Protein AF-A0A453L8B7-F1 (afdb_monomer)

Structure (mmCIF, N/CA/C/O backbone):
data_AF-A0A453L8B7-F1
#
_entry.id   AF-A0A453L8B7-F1
#
loop_
_atom_site.group_PDB
_atom_site.id
_atom_site.type_symbol
_atom_site.label_atom_id
_atom_site.label_alt_id
_atom_site.label_comp_id
_atom_site.label_asym_id
_atom_site.label_entity_id
_atom_site.label_seq_id
_atom_site.pdbx_PDB_ins_code
_atom_site.Cartn_x
_atom_site.Cartn_y
_atom_site.Cartn_z
_atom_site.occupancy
_atom_site.B_iso_or_equiv
_atom_site.auth_seq_id
_atom_site.auth_comp_id
_atom_site.auth_asym_id
_atom_site.auth_atom_id
_atom_site.pdbx_PDB_model_num
ATOM 1 N N . MET A 1 1 ? 1.807 -28.951 17.140 1.00 33.09 1 MET A N 1
ATOM 2 C CA . MET A 1 1 ? 2.883 -28.170 16.491 1.00 33.09 1 MET A CA 1
ATOM 3 C C . MET A 1 1 ? 2.284 -27.376 15.339 1.00 33.09 1 MET A C 1
ATOM 5 O O . MET A 1 1 ? 1.780 -28.003 14.419 1.00 33.09 1 MET A O 1
ATOM 9 N N . ARG A 1 2 ? 2.277 -26.036 15.388 1.00 37.75 2 ARG A N 1
ATOM 10 C CA . ARG A 1 2 ? 2.007 -25.225 14.184 1.00 37.75 2 ARG A CA 1
ATOM 11 C C . ARG A 1 2 ? 3.304 -25.131 13.362 1.00 37.75 2 ARG A C 1
ATOM 13 O O . ARG A 1 2 ? 4.357 -24.988 13.990 1.00 37.75 2 ARG A O 1
ATOM 20 N N . PRO A 1 3 ? 3.262 -25.235 12.023 1.00 33.88 3 PRO A N 1
ATOM 21 C CA . PRO A 1 3 ? 4.446 -25.053 11.185 1.00 33.88 3 PRO A CA 1
ATOM 22 C C . PRO A 1 3 ? 5.041 -23.661 11.423 1.00 33.88 3 PRO A C 1
ATOM 24 O O . PRO A 1 3 ? 4.298 -22.686 11.520 1.00 33.88 3 PRO A O 1
ATOM 27 N N . GLN A 1 4 ? 6.362 -23.571 11.573 1.00 38.44 4 GLN A N 1
ATOM 28 C CA . GLN A 1 4 ? 7.045 -22.280 11.637 1.00 38.44 4 GLN A CA 1
ATOM 29 C C . GLN A 1 4 ? 7.238 -21.768 10.212 1.00 38.44 4 GLN A C 1
ATOM 31 O O . GLN A 1 4 ? 7.896 -22.428 9.412 1.00 38.44 4 GLN A O 1
ATOM 36 N N . ASP A 1 5 ? 6.651 -20.612 9.919 1.00 45.06 5 ASP A N 1
ATOM 37 C CA . ASP A 1 5 ? 6.825 -19.909 8.653 1.00 45.06 5 ASP A CA 1
ATOM 38 C C . ASP A 1 5 ? 8.241 -19.294 8.593 1.00 45.06 5 ASP A C 1
ATOM 40 O O . ASP A 1 5 ? 8.606 -18.520 9.490 1.00 45.06 5 ASP A O 1
ATOM 44 N N . PRO A 1 6 ? 9.072 -19.646 7.593 1.00 44.19 6 PRO A N 1
ATOM 45 C CA . PRO A 1 6 ? 10.431 -19.126 7.458 1.00 44.19 6 PRO A CA 1
ATOM 46 C C . PRO A 1 6 ? 10.489 -17.602 7.258 1.00 44.19 6 PRO A C 1
ATOM 48 O O . PRO A 1 6 ? 11.506 -16.998 7.612 1.00 44.19 6 PRO A O 1
ATOM 51 N N . HIS A 1 7 ? 9.415 -16.960 6.784 1.00 46.66 7 HIS A N 1
ATOM 52 C CA . HIS A 1 7 ? 9.374 -15.510 6.551 1.00 46.66 7 HIS A CA 1
ATOM 53 C C . HIS A 1 7 ? 9.230 -14.698 7.844 1.00 46.66 7 HIS A C 1
ATOM 55 O O . HIS A 1 7 ? 9.708 -13.565 7.930 1.00 46.66 7 HIS A O 1
ATOM 61 N N . ARG A 1 8 ? 8.733 -15.318 8.922 1.00 49.78 8 ARG A N 1
ATOM 62 C CA . ARG A 1 8 ? 8.625 -14.690 10.251 1.00 49.78 8 ARG A CA 1
ATOM 63 C C . ARG A 1 8 ? 9.984 -14.416 10.918 1.00 49.78 8 ARG A C 1
ATOM 65 O O . ARG A 1 8 ? 10.058 -13.746 11.944 1.00 49.78 8 ARG A O 1
ATOM 72 N N . ARG A 1 9 ? 11.086 -14.947 10.365 1.00 49.31 9 ARG A N 1
ATOM 73 C CA . ARG A 1 9 ? 12.459 -14.694 10.850 1.00 49.31 9 ARG A CA 1
ATOM 74 C C . ARG A 1 9 ? 13.127 -13.471 10.222 1.00 49.31 9 ARG A C 1
ATOM 76 O O . ARG A 1 9 ? 14.164 -13.056 10.735 1.00 49.31 9 ARG A O 1
ATOM 83 N N . LEU A 1 10 ? 12.577 -12.926 9.137 1.00 52.56 10 LEU A N 1
ATOM 84 C CA . LEU A 1 10 ? 13.186 -11.815 8.394 1.00 52.56 10 LEU A CA 1
ATOM 85 C C . LEU A 1 10 ? 12.732 -10.440 8.897 1.00 52.56 10 LEU A C 1
ATOM 87 O O . LEU A 1 10 ? 13.427 -9.448 8.692 1.00 52.56 10 LEU A O 1
ATOM 91 N N . LEU A 1 11 ? 11.604 -10.378 9.603 1.00 52.50 11 LEU A N 1
ATOM 92 C CA . LEU A 1 11 ? 11.106 -9.140 10.186 1.00 52.50 11 LEU A CA 1
ATOM 93 C C . LEU A 1 11 ? 11.884 -8.812 11.471 1.00 52.50 11 LEU A C 1
ATOM 95 O O . LEU A 1 11 ? 12.062 -9.689 12.328 1.00 52.50 11 LEU A O 1
ATOM 99 N N . PRO A 1 12 ? 12.357 -7.562 11.654 1.00 52.47 12 PRO A N 1
ATOM 100 C CA . PRO A 1 12 ? 13.029 -7.169 12.882 1.00 52.47 12 PRO A CA 1
ATOM 101 C C . PRO A 1 12 ? 12.119 -7.468 14.070 1.00 52.47 12 PRO A C 1
ATOM 103 O O . PRO A 1 12 ? 10.948 -7.091 14.062 1.00 52.47 12 PRO A O 1
ATOM 106 N N . ARG A 1 13 ? 12.660 -8.081 15.132 1.00 47.47 13 ARG A N 1
ATOM 107 C CA . ARG A 1 13 ? 11.887 -8.421 16.342 1.00 47.47 13 ARG A CA 1
ATOM 108 C C . ARG A 1 13 ? 11.040 -7.259 16.866 1.00 47.47 13 ARG A C 1
ATOM 110 O O . ARG A 1 13 ? 9.965 -7.514 17.378 1.00 47.47 13 ARG A O 1
ATOM 117 N N . ARG A 1 14 ? 11.490 -6.009 16.696 1.00 45.19 14 ARG A N 1
ATOM 118 C CA . ARG A 1 14 ? 10.747 -4.794 17.077 1.00 45.19 14 ARG A CA 1
ATOM 119 C C . ARG A 1 14 ? 9.441 -4.593 16.306 1.00 45.19 14 ARG A C 1
ATOM 121 O O . ARG A 1 14 ? 8.485 -4.112 16.896 1.00 45.19 14 ARG A O 1
ATOM 128 N N . VAL A 1 15 ? 9.404 -4.950 15.025 1.00 50.84 15 VAL A N 1
ATOM 129 C CA . VAL A 1 15 ? 8.210 -4.824 14.180 1.00 50.84 15 VAL A CA 1
ATOM 130 C C . VAL A 1 15 ? 7.182 -5.877 14.589 1.00 50.84 15 VAL A C 1
ATOM 132 O O . VAL A 1 15 ? 6.039 -5.532 14.863 1.00 50.84 15 VAL A O 1
ATOM 135 N N . GLN A 1 16 ? 7.626 -7.123 14.787 1.00 49.44 16 GLN A N 1
ATOM 136 C CA . GLN A 1 16 ? 6.777 -8.187 15.331 1.00 49.44 16 GLN A CA 1
ATOM 137 C C . GLN A 1 16 ? 6.257 -7.847 16.744 1.00 49.44 16 GLN A C 1
ATOM 139 O O . GLN A 1 16 ? 5.117 -8.135 17.079 1.00 49.44 16 GLN A O 1
ATOM 144 N N . GLN A 1 17 ? 7.069 -7.194 17.583 1.00 47.84 17 GLN A N 1
ATOM 145 C CA . GLN A 1 17 ? 6.661 -6.775 18.930 1.00 47.84 17 GLN A CA 1
ATOM 146 C C . GLN A 1 17 ? 5.633 -5.635 18.930 1.00 47.84 17 GLN A C 1
ATOM 148 O O . GLN A 1 17 ? 4.861 -5.535 19.877 1.00 47.84 17 GLN A O 1
ATOM 153 N N . ALA A 1 18 ? 5.625 -4.779 17.902 1.00 49.16 18 ALA A N 1
ATOM 154 C CA . ALA A 1 18 ? 4.632 -3.716 17.751 1.00 49.16 18 ALA A CA 1
ATOM 155 C C . ALA A 1 18 ? 3.261 -4.272 17.335 1.00 49.16 18 ALA A C 1
ATOM 157 O O . ALA A 1 18 ? 2.246 -3.784 17.824 1.00 49.16 18 ALA A O 1
ATOM 158 N N . SER A 1 19 ? 3.237 -5.313 16.496 1.00 47.03 19 SER A N 1
ATOM 159 C CA . SER A 1 19 ? 2.019 -6.052 16.135 1.00 47.03 19 SER A CA 1
ATOM 160 C C . SER A 1 19 ? 1.532 -7.004 17.239 1.00 47.03 19 SER A C 1
ATOM 162 O O . SER A 1 19 ? 0.339 -7.265 17.329 1.00 47.03 19 SER A O 1
ATOM 164 N N . ASP A 1 20 ? 2.435 -7.506 18.092 1.00 42.59 20 ASP A N 1
ATOM 165 C CA . ASP A 1 20 ? 2.118 -8.477 19.155 1.00 42.59 20 ASP A CA 1
ATOM 166 C C . ASP A 1 20 ? 1.890 -7.822 20.538 1.00 42.59 20 ASP A C 1
ATOM 168 O O . ASP A 1 20 ? 1.583 -8.515 21.514 1.00 42.59 20 ASP A O 1
ATOM 172 N N . ALA A 1 21 ? 2.069 -6.501 20.673 1.00 45.16 21 ALA A N 1
ATOM 173 C CA . ALA A 1 21 ? 1.765 -5.799 21.916 1.00 45.16 21 ALA A CA 1
ATOM 174 C C . ALA A 1 21 ? 0.257 -5.918 22.200 1.00 45.16 21 ALA A C 1
ATOM 176 O O . ALA A 1 21 ? -0.537 -5.598 21.315 1.00 45.16 21 ALA A O 1
ATOM 177 N N . PRO A 1 22 ? -0.168 -6.351 23.406 1.00 44.84 22 PRO A N 1
ATOM 178 C CA . PRO A 1 22 ? -1.582 -6.413 23.740 1.00 44.84 22 PRO A CA 1
ATOM 179 C C . PRO A 1 22 ? -2.168 -5.009 23.597 1.00 44.84 22 PRO A C 1
ATOM 181 O O . PRO A 1 22 ? -1.876 -4.112 24.391 1.00 44.84 22 PRO A O 1
ATOM 184 N N . GLN A 1 23 ? -2.960 -4.815 22.543 1.00 51.75 23 GLN A N 1
ATOM 185 C CA . GLN A 1 23 ? -3.722 -3.598 22.340 1.00 51.75 23 GLN A CA 1
ATOM 186 C C . GLN A 1 23 ? -4.578 -3.394 23.585 1.00 51.75 23 GLN A C 1
ATOM 188 O O . GLN A 1 23 ? -5.305 -4.297 24.008 1.00 51.75 23 GLN A O 1
ATOM 193 N N . LEU A 1 24 ? -4.506 -2.201 24.180 1.00 43.81 24 LEU A N 1
ATOM 194 C CA . LEU A 1 24 ? -5.597 -1.743 25.023 1.00 43.81 24 LEU A CA 1
ATOM 195 C C . LEU A 1 24 ? -6.834 -1.718 24.125 1.00 43.81 24 LEU A C 1
ATOM 197 O O . LEU A 1 24 ? -7.083 -0.747 23.413 1.00 43.81 24 LEU A O 1
ATOM 201 N N . ALA A 1 25 ? -7.603 -2.802 24.141 1.00 42.22 25 ALA A N 1
ATOM 202 C CA . ALA A 1 25 ? -8.985 -2.752 23.743 1.00 42.22 25 ALA A CA 1
ATOM 203 C C . ALA A 1 25 ? -9.629 -1.723 24.671 1.00 42.22 25 ALA A C 1
ATOM 205 O O . ALA A 1 25 ? -9.874 -1.997 25.845 1.00 42.22 25 ALA A O 1
ATOM 206 N N . ALA A 1 26 ? -9.899 -0.527 24.158 1.00 45.12 26 ALA A N 1
ATOM 207 C CA . ALA A 1 26 ? -10.829 0.398 24.784 1.00 45.12 26 ALA A CA 1
ATOM 208 C C . ALA A 1 26 ? -12.263 -0.137 24.599 1.00 45.12 26 ALA A C 1
ATOM 210 O O . ALA A 1 26 ? -13.144 0.554 24.109 1.00 45.12 26 ALA A O 1
ATOM 211 N N . ALA A 1 27 ? -12.500 -1.397 24.971 1.00 42.84 27 ALA A N 1
ATOM 212 C CA . ALA A 1 27 ? -13.832 -1.915 25.218 1.00 42.84 27 ALA A CA 1
ATOM 213 C C . ALA A 1 27 ? -14.183 -1.515 26.653 1.00 42.84 27 ALA A C 1
ATOM 215 O O . ALA A 1 27 ? -14.024 -2.284 27.601 1.00 42.84 27 ALA A O 1
ATOM 216 N N . GLY A 1 28 ? -14.565 -0.251 26.824 1.00 36.97 28 GLY A N 1
ATOM 217 C CA . GLY A 1 28 ? -15.085 0.232 28.091 1.00 36.97 28 GLY A CA 1
ATOM 218 C C . GLY A 1 28 ? -16.458 -0.380 28.345 1.00 36.97 28 GLY A C 1
ATOM 219 O O . GLY A 1 28 ? -17.443 0.054 27.757 1.00 36.97 28 GLY A O 1
ATOM 220 N N . GLY A 1 29 ? -16.532 -1.342 29.268 1.00 38.69 29 GLY A N 1
ATOM 221 C CA . GLY A 1 29 ? -17.688 -1.423 30.164 1.00 38.69 29 GLY A CA 1
ATOM 222 C C . GLY A 1 29 ? -17.804 -0.130 30.995 1.00 38.69 29 GLY A C 1
ATOM 223 O O . GLY A 1 29 ? -16.939 0.741 30.883 1.00 38.69 29 GLY A O 1
ATOM 224 N N . PRO A 1 30 ? -18.845 0.036 31.830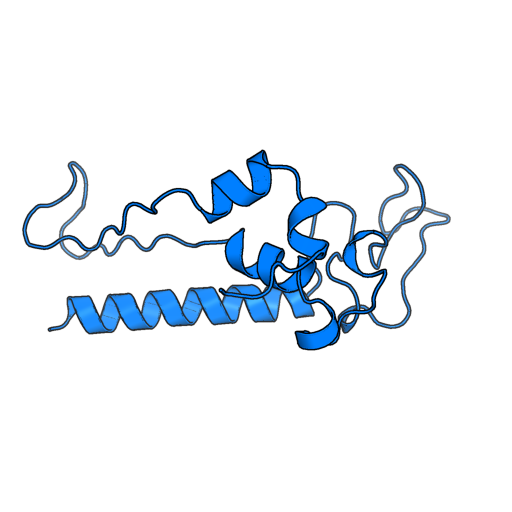 1.00 42.50 30 PRO A N 1
ATOM 225 C CA . PRO A 1 30 ? -19.127 1.294 32.521 1.00 42.50 30 PRO A CA 1
ATOM 226 C C . PRO A 1 30 ? -17.986 1.642 33.490 1.00 42.50 30 PRO A C 1
ATOM 228 O O . PRO A 1 30 ? -17.916 1.163 34.617 1.00 42.50 30 PRO A O 1
ATOM 231 N N . GLY A 1 31 ? -17.058 2.454 32.997 1.00 42.31 31 GLY A N 1
ATOM 232 C CA . GLY A 1 31 ? -15.779 2.770 33.616 1.00 42.31 31 GLY A CA 1
ATOM 233 C C . GLY A 1 31 ? -14.982 3.627 32.644 1.00 42.31 31 GLY A C 1
ATOM 234 O O . GLY A 1 31 ? -14.048 3.157 32.003 1.00 42.31 31 GLY A O 1
ATOM 235 N N . GLN A 1 32 ? -15.437 4.868 32.469 1.00 49.16 32 GLN A N 1
ATOM 236 C CA . GLN A 1 32 ? -14.863 5.852 31.553 1.00 49.16 32 GLN A CA 1
ATOM 237 C C . GLN A 1 32 ? -13.371 6.054 31.845 1.00 49.16 32 GLN A C 1
ATOM 239 O O . GLN A 1 32 ? -12.982 6.299 32.989 1.00 49.16 32 GLN A O 1
ATOM 244 N N . ALA A 1 33 ? -12.539 6.004 30.802 1.00 53.47 33 ALA A N 1
ATOM 245 C CA . ALA A 1 33 ? -11.184 6.531 30.895 1.00 53.47 33 ALA A CA 1
ATOM 246 C C . ALA A 1 33 ? -11.263 8.040 31.221 1.00 53.47 33 ALA A C 1
ATOM 248 O O . ALA A 1 33 ? -12.142 8.723 30.679 1.00 53.47 33 ALA A O 1
ATOM 249 N N . PRO A 1 34 ? -10.386 8.590 32.083 1.00 45.47 34 PRO A N 1
ATOM 250 C CA . PRO A 1 34 ? -10.448 10.000 32.457 1.00 45.47 34 PRO A CA 1
ATOM 251 C C . PRO A 1 34 ? -10.327 10.881 31.205 1.00 45.47 34 PRO A C 1
ATOM 253 O O . PRO A 1 34 ? -9.297 10.862 30.536 1.00 45.47 34 PRO A O 1
ATOM 256 N N . GLY A 1 35 ? -11.388 11.625 30.872 1.00 55.78 35 GLY A N 1
ATOM 257 C CA . GLY A 1 35 ? -11.428 12.533 29.717 1.00 55.78 35 GLY A CA 1
ATOM 258 C C . GLY A 1 35 ? -12.336 12.120 28.551 1.00 55.78 35 GLY A C 1
ATOM 259 O O . GLY A 1 35 ? -12.420 12.869 27.580 1.00 55.78 35 GLY A O 1
ATOM 260 N N . GLN A 1 36 ? -13.045 10.986 28.613 1.00 61.75 36 GLN A N 1
ATOM 261 C CA . GLN A 1 36 ? -14.067 10.665 27.605 1.00 61.75 36 GLN A CA 1
ATOM 262 C C . GLN A 1 36 ? -15.361 11.457 27.841 1.00 61.75 36 GLN A C 1
ATOM 264 O O . GLN A 1 36 ? -15.997 11.339 28.887 1.00 61.75 36 GLN A O 1
ATOM 269 N N . ALA A 1 37 ? -15.759 12.255 26.846 1.00 70.25 37 ALA A N 1
ATOM 270 C CA . ALA A 1 37 ? -17.058 12.918 26.835 1.00 70.25 37 ALA A CA 1
ATOM 271 C C . ALA A 1 37 ? -18.195 11.894 26.615 1.00 70.25 37 ALA A C 1
ATOM 273 O O . ALA A 1 37 ? -18.012 10.932 25.861 1.00 70.25 37 ALA A O 1
ATOM 274 N N . PRO A 1 38 ? -19.377 12.087 27.231 1.00 77.06 38 PRO A N 1
ATOM 275 C CA . PRO A 1 38 ? -20.542 11.242 26.982 1.00 77.06 38 PRO A CA 1
ATOM 276 C C . PRO A 1 38 ? -20.897 11.211 25.488 1.00 77.06 38 PRO A C 1
ATOM 278 O O . PRO A 1 38 ? -20.998 12.261 24.858 1.00 77.06 38 PRO A O 1
ATOM 281 N N . GLY A 1 39 ? -21.098 10.014 24.931 1.00 74.81 39 GLY A N 1
ATOM 282 C CA . GLY A 1 39 ? -21.425 9.826 23.511 1.00 74.81 39 GLY A CA 1
ATOM 283 C C . GLY A 1 39 ? -20.222 9.723 22.563 1.00 74.81 39 GLY A C 1
ATOM 284 O O . GLY A 1 39 ? -20.423 9.603 21.358 1.00 74.81 39 GLY A O 1
ATOM 285 N N . THR A 1 40 ? -18.986 9.730 23.073 1.00 75.12 40 THR A N 1
ATOM 286 C CA . THR A 1 40 ? -17.776 9.560 22.253 1.00 75.12 40 THR A CA 1
ATOM 287 C C . THR A 1 40 ? -17.296 8.108 22.252 1.00 75.12 40 THR A C 1
ATOM 289 O O . THR A 1 40 ? -16.952 7.567 23.302 1.00 75.12 40 THR A O 1
ATOM 292 N N . ALA A 1 41 ? -17.188 7.501 21.067 1.00 76.81 41 ALA A N 1
ATOM 293 C CA . ALA A 1 41 ? -16.499 6.226 20.866 1.00 76.81 41 ALA A CA 1
ATOM 294 C C . ALA A 1 41 ? -15.039 6.469 20.452 1.00 76.81 41 ALA A C 1
ATOM 296 O O . ALA A 1 41 ? -14.772 7.224 19.517 1.00 76.81 41 ALA A O 1
ATOM 297 N N . ILE A 1 42 ? -14.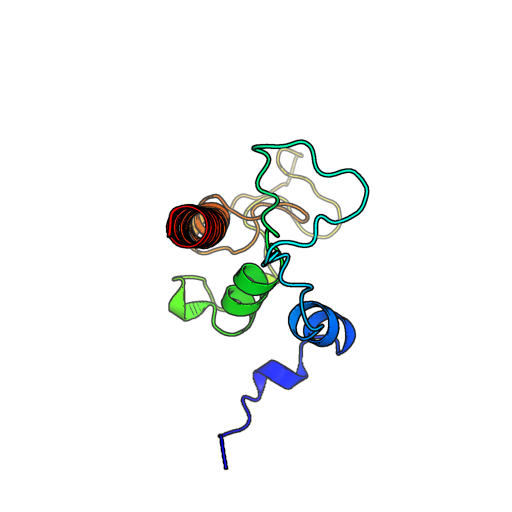093 5.822 21.136 1.00 76.75 42 ILE A N 1
ATOM 298 C CA . ILE A 1 42 ? -12.675 5.824 20.753 1.00 76.75 42 ILE A CA 1
ATOM 299 C C . ILE A 1 42 ? -12.341 4.445 20.196 1.00 76.75 42 ILE A C 1
ATOM 301 O O . ILE A 1 42 ? -12.383 3.457 20.926 1.00 76.75 42 ILE A O 1
ATOM 305 N N . VAL A 1 43 ? -11.992 4.390 18.911 1.00 79.31 43 VAL A N 1
ATOM 306 C CA . VAL A 1 43 ? -11.579 3.158 18.230 1.00 79.31 43 VAL A CA 1
ATOM 307 C C . VAL A 1 43 ? -10.078 3.207 17.974 1.00 79.31 43 VAL A C 1
ATOM 309 O O . VAL A 1 43 ? -9.551 4.209 17.490 1.00 79.31 43 VAL A O 1
ATOM 312 N N . TYR A 1 44 ? -9.382 2.121 18.299 1.00 81.62 44 TYR A N 1
ATOM 313 C CA . TYR A 1 44 ? -7.981 1.961 17.932 1.00 81.62 44 TYR A CA 1
ATOM 314 C C . TYR A 1 44 ? -7.873 1.534 16.464 1.00 81.62 44 TYR A C 1
ATOM 316 O O . TYR A 1 44 ? -8.430 0.514 16.062 1.00 81.62 44 TYR A O 1
ATOM 324 N N . ALA A 1 45 ? -7.136 2.310 15.671 1.00 84.88 45 ALA A N 1
ATOM 325 C CA . ALA A 1 45 ? -6.856 2.005 14.276 1.00 84.88 45 ALA A CA 1
ATOM 326 C C . ALA A 1 45 ? -5.503 1.292 14.155 1.00 84.88 45 ALA A C 1
ATOM 328 O O . ALA A 1 45 ? -4.456 1.945 14.149 1.00 84.88 45 ALA A O 1
ATOM 329 N N . ASP A 1 46 ? -5.517 -0.039 14.048 1.00 85.44 46 AS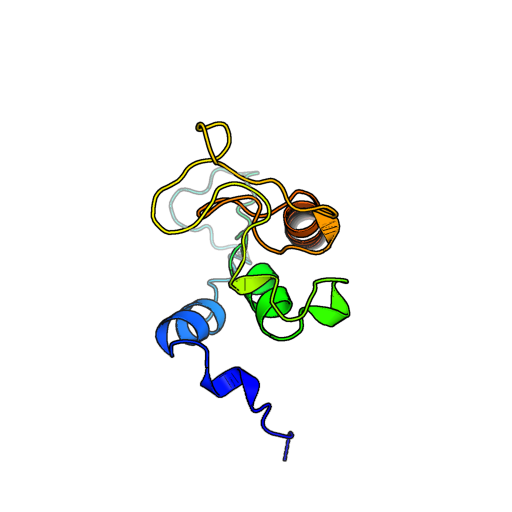P A N 1
ATOM 330 C CA . ASP A 1 46 ? -4.299 -0.796 13.761 1.00 85.44 46 ASP A CA 1
ATOM 331 C C . ASP A 1 46 ? -3.864 -0.578 12.309 1.00 85.44 46 ASP A C 1
ATOM 333 O O . ASP A 1 46 ? -4.408 -1.159 11.370 1.00 85.44 46 ASP A O 1
ATOM 337 N N . ARG A 1 47 ? -2.871 0.291 12.126 1.00 84.81 47 ARG A N 1
ATOM 338 C CA . ARG A 1 47 ? -2.263 0.543 10.818 1.00 84.81 47 ARG A CA 1
ATOM 339 C C . ARG A 1 47 ? -1.207 -0.502 10.458 1.00 84.81 47 ARG A C 1
ATOM 341 O O . ARG A 1 47 ? -0.992 -0.741 9.274 1.00 84.81 47 ARG A O 1
ATOM 348 N N . PHE A 1 48 ? -0.518 -1.069 11.447 1.00 88.12 48 PHE A N 1
ATOM 349 C CA . PHE A 1 48 ? 0.666 -1.892 11.207 1.00 88.12 48 PHE A CA 1
ATOM 350 C C . PHE A 1 48 ? 0.290 -3.329 10.865 1.00 88.12 48 PHE A C 1
ATOM 352 O O . PHE A 1 48 ? 0.856 -3.864 9.918 1.00 88.12 48 PHE A O 1
ATOM 359 N N . GLY A 1 49 ? -0.689 -3.919 11.557 1.00 91.56 49 GLY A N 1
ATOM 360 C CA . GLY A 1 49 ? -1.158 -5.285 11.295 1.00 91.56 49 GLY A CA 1
ATOM 361 C C . GLY A 1 49 ? -1.443 -5.565 9.811 1.00 91.56 49 GLY A C 1
ATOM 362 O O . GLY A 1 49 ? -0.806 -6.447 9.241 1.00 91.56 49 GLY A O 1
ATOM 363 N N . PRO A 1 50 ? -2.284 -4.764 9.129 1.00 92.25 50 PRO A N 1
ATOM 364 C CA . PRO A 1 50 ? -2.574 -4.955 7.705 1.00 92.25 50 PRO A CA 1
ATOM 365 C C . PRO A 1 50 ? -1.341 -4.890 6.792 1.00 92.25 50 PRO A C 1
ATOM 367 O O . PRO A 1 50 ? -1.263 -5.611 5.801 1.00 92.25 50 PRO A O 1
ATOM 370 N N . VAL A 1 51 ? -0.380 -4.015 7.106 1.00 92.44 51 VAL A N 1
ATOM 371 C CA . VAL A 1 51 ? 0.873 -3.902 6.345 1.00 92.44 51 VAL A CA 1
ATOM 372 C C . VAL A 1 51 ? 1.726 -5.146 6.562 1.00 92.44 51 VAL A C 1
ATOM 374 O O . VAL A 1 51 ? 2.254 -5.696 5.600 1.00 92.44 51 VAL A O 1
ATOM 377 N N . MET A 1 52 ? 1.809 -5.628 7.801 1.00 92.25 52 MET A N 1
ATOM 378 C CA . MET A 1 52 ? 2.526 -6.856 8.135 1.00 92.25 52 MET A CA 1
ATOM 379 C C . MET A 1 52 ? 1.931 -8.074 7.434 1.00 92.25 52 MET A C 1
ATOM 381 O O . MET A 1 52 ? 2.688 -8.853 6.864 1.00 92.25 52 MET A O 1
ATOM 385 N N . ASP A 1 53 ? 0.603 -8.193 7.375 1.00 92.69 53 ASP A N 1
ATOM 386 C CA . ASP A 1 53 ? -0.064 -9.259 6.620 1.00 92.69 53 ASP A CA 1
ATOM 387 C C . ASP A 1 53 ? 0.357 -9.246 5.140 1.00 92.69 53 ASP A C 1
ATOM 389 O O . ASP A 1 53 ? 0.692 -10.291 4.573 1.00 92.69 53 ASP A O 1
ATOM 393 N N . MET A 1 54 ? 0.384 -8.059 4.519 1.00 93.56 54 MET A N 1
ATOM 394 C CA . MET A 1 54 ? 0.826 -7.884 3.131 1.00 93.56 54 MET A CA 1
ATOM 395 C C . MET A 1 54 ? 2.313 -8.205 2.943 1.00 93.56 54 MET A C 1
ATOM 397 O O . MET A 1 54 ? 2.681 -8.775 1.919 1.00 93.56 54 MET A O 1
ATOM 401 N N . MET A 1 55 ? 3.162 -7.895 3.925 1.00 90.94 55 MET A N 1
ATOM 402 C CA . MET A 1 55 ? 4.589 -8.236 3.894 1.00 90.94 55 MET A CA 1
ATOM 403 C C . MET A 1 55 ? 4.846 -9.738 4.060 1.00 90.94 55 MET A C 1
ATOM 405 O O . MET A 1 55 ? 5.720 -10.295 3.401 1.00 90.94 55 MET A O 1
ATOM 409 N N . GLU A 1 56 ? 4.101 -10.404 4.941 1.00 91.38 56 GLU A N 1
ATOM 410 C CA . GLU A 1 56 ? 4.258 -11.836 5.215 1.00 91.38 56 GLU A CA 1
ATOM 411 C C . GLU A 1 56 ? 3.646 -12.715 4.117 1.00 91.38 56 GLU A C 1
ATOM 413 O O . GLU A 1 56 ? 4.031 -13.871 3.949 1.00 91.38 56 GLU A O 1
ATOM 418 N N . SER A 1 57 ? 2.651 -12.215 3.383 1.00 92.12 57 SER A N 1
ATOM 419 C CA . SER A 1 57 ? 1.936 -12.990 2.364 1.00 92.12 57 SER A CA 1
ATOM 420 C C . SER A 1 57 ? 1.537 -12.150 1.139 1.00 92.12 57 SER A C 1
ATOM 422 O O . SER A 1 57 ? 0.354 -12.137 0.788 1.00 92.12 57 SER A O 1
ATOM 424 N N . PRO A 1 58 ? 2.485 -11.503 0.435 1.00 92.88 58 PRO A N 1
ATOM 425 C CA . PRO A 1 58 ? 2.196 -10.555 -0.651 1.00 92.88 58 PRO A CA 1
ATOM 426 C C . PRO A 1 58 ? 1.297 -11.146 -1.746 1.00 92.88 58 PRO A C 1
ATOM 428 O O . PRO A 1 58 ? 0.317 -10.524 -2.159 1.00 92.88 58 PRO A O 1
ATOM 431 N N . ALA A 1 59 ? 1.528 -12.406 -2.119 1.00 93.56 59 ALA A N 1
ATOM 432 C CA . ALA A 1 59 ? 0.734 -13.101 -3.131 1.00 93.56 59 ALA A CA 1
ATOM 433 C C . ALA A 1 59 ? -0.767 -13.214 -2.784 1.00 93.56 59 ALA A C 1
ATOM 435 O O . ALA A 1 59 ? -1.600 -13.227 -3.688 1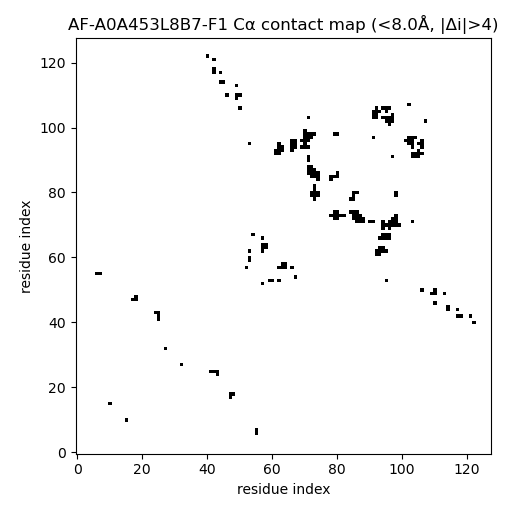.00 93.56 59 ALA A O 1
ATOM 436 N N . LYS A 1 60 ? -1.150 -13.253 -1.494 1.00 94.62 60 LYS A N 1
ATOM 437 C CA . LYS A 1 60 ? -2.573 -13.275 -1.084 1.00 94.62 60 LYS A CA 1
ATOM 438 C C . LYS A 1 60 ? -3.299 -11.969 -1.411 1.00 94.62 60 LYS A C 1
ATOM 440 O O . LYS A 1 60 ? -4.524 -11.961 -1.484 1.00 94.62 60 LYS A O 1
ATOM 445 N N . PHE A 1 61 ? -2.543 -10.894 -1.599 1.00 94.00 61 PHE A N 1
ATOM 446 C CA . PHE A 1 61 ? -3.038 -9.552 -1.883 1.00 94.00 61 PHE A CA 1
ATOM 447 C C . PHE A 1 61 ? -2.804 -9.145 -3.342 1.00 94.00 61 PHE A C 1
ATOM 449 O O . PHE A 1 61 ? -3.036 -7.995 -3.693 1.00 94.00 61 PHE A O 1
ATOM 456 N N . GLY A 1 62 ? -2.361 -10.079 -4.194 1.00 94.44 62 GLY A N 1
ATOM 457 C CA . GLY A 1 62 ? -2.036 -9.793 -5.593 1.00 94.44 62 GLY A CA 1
ATOM 458 C C . GLY A 1 62 ? -0.752 -8.979 -5.775 1.00 94.44 62 GLY A C 1
ATOM 459 O O . GLY A 1 62 ? -0.560 -8.396 -6.838 1.00 94.44 62 GLY A O 1
ATOM 460 N N . LEU A 1 63 ? 0.109 -8.930 -4.753 1.00 95.44 63 LEU A N 1
ATOM 461 C CA . LEU A 1 63 ? 1.389 -8.233 -4.806 1.00 95.44 63 LEU A CA 1
ATOM 462 C C . LEU A 1 63 ? 2.485 -9.144 -5.372 1.00 95.44 63 LEU A C 1
ATOM 464 O O . LEU A 1 63 ? 2.499 -10.352 -5.111 1.00 95.44 63 LEU A O 1
ATOM 468 N N . GLU A 1 64 ? 3.411 -8.548 -6.120 1.00 91.56 64 GLU A N 1
ATOM 469 C CA . GLU A 1 64 ? 4.606 -9.221 -6.640 1.00 91.56 64 GLU A CA 1
ATOM 470 C C . GLU A 1 64 ? 5.592 -9.587 -5.517 1.00 91.56 64 GLU A C 1
ATOM 472 O O . GLU A 1 64 ? 5.556 -9.042 -4.414 1.00 91.56 64 GLU A O 1
ATOM 477 N N . GLU A 1 65 ? 6.491 -10.536 -5.777 1.00 82.38 65 GLU A N 1
ATOM 478 C CA . GLU A 1 65 ? 7.429 -11.042 -4.763 1.00 82.38 65 GLU A CA 1
ATOM 479 C C .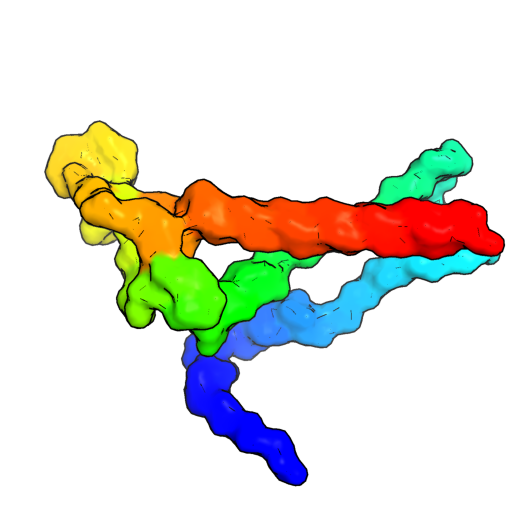 GLU A 1 65 ? 8.436 -9.969 -4.299 1.00 82.38 65 GLU A C 1
ATOM 481 O O . GLU A 1 65 ? 8.826 -9.935 -3.132 1.00 82.38 65 GLU A O 1
ATOM 486 N N . ASP A 1 66 ? 8.800 -9.039 -5.183 1.00 85.75 66 ASP A N 1
ATOM 487 C CA . ASP A 1 66 ? 9.673 -7.891 -4.912 1.00 85.75 66 ASP A CA 1
ATOM 488 C C . ASP A 1 66 ? 8.902 -6.625 -4.473 1.00 85.75 66 ASP A C 1
ATOM 490 O O . ASP A 1 66 ? 9.510 -5.580 -4.219 1.00 85.75 66 ASP A O 1
ATOM 494 N N . ALA A 1 67 ? 7.573 -6.702 -4.321 1.00 82.44 67 ALA A N 1
ATOM 495 C CA . ALA A 1 67 ? 6.690 -5.558 -4.062 1.00 82.44 67 ALA A CA 1
ATOM 496 C C . ALA A 1 67 ? 6.999 -4.767 -2.779 1.00 82.44 67 ALA A C 1
ATOM 498 O O . ALA A 1 67 ? 6.502 -3.651 -2.615 1.00 82.44 67 ALA A O 1
ATOM 499 N N . LEU A 1 68 ? 7.776 -5.346 -1.858 1.00 80.44 68 LEU A N 1
ATOM 500 C CA . LEU A 1 68 ? 8.160 -4.731 -0.583 1.00 80.44 68 LEU A CA 1
ATOM 501 C C . LEU A 1 68 ? 9.428 -3.879 -0.679 1.00 80.44 68 LEU A C 1
ATOM 503 O O . LEU A 1 68 ? 9.608 -2.964 0.120 1.00 80.44 68 LEU A O 1
ATOM 507 N N . LEU A 1 69 ? 10.324 -4.221 -1.606 1.00 83.31 69 LEU A N 1
ATOM 508 C CA . LEU A 1 69 ? 11.652 -3.609 -1.732 1.00 83.31 69 LEU A CA 1
ATOM 509 C C . LEU A 1 69 ? 11.724 -2.620 -2.894 1.00 83.31 69 LEU A C 1
ATOM 511 O O . LEU A 1 69 ? 12.657 -1.823 -2.968 1.00 83.31 69 LEU A O 1
ATOM 515 N N . THR A 1 70 ? 10.735 -2.662 -3.783 1.00 88.75 70 THR A N 1
ATOM 516 C CA . THR A 1 70 ? 10.697 -1.846 -4.988 1.00 88.75 70 THR A CA 1
ATOM 517 C C . THR A 1 70 ? 9.403 -1.031 -5.000 1.00 88.75 70 THR A C 1
ATOM 519 O O . THR A 1 70 ? 8.344 -1.590 -5.310 1.00 88.75 70 THR A O 1
ATOM 522 N N . PRO A 1 71 ? 9.459 0.267 -4.635 1.00 92.00 71 PRO A N 1
ATOM 523 C CA . PRO A 1 71 ? 8.301 1.147 -4.728 1.00 92.00 71 PRO A CA 1
ATOM 524 C C . PRO A 1 71 ? 7.892 1.326 -6.192 1.00 92.00 71 PRO A C 1
ATOM 526 O O . PRO A 1 71 ? 8.706 1.160 -7.103 1.00 92.00 71 PRO A O 1
ATOM 529 N N . CYS A 1 72 ? 6.628 1.671 -6.432 1.00 94.88 72 CYS A N 1
ATOM 530 C CA . CYS A 1 72 ? 6.156 1.864 -7.799 1.00 94.88 72 CYS A CA 1
ATOM 531 C C . CYS A 1 72 ? 6.767 3.102 -8.469 1.00 94.88 72 CYS A C 1
ATOM 533 O O . CYS A 1 72 ? 6.968 3.111 -9.677 1.00 94.88 72 CYS A O 1
ATOM 535 N N . CYS A 1 73 ? 7.035 4.155 -7.712 1.00 94.25 73 CYS A N 1
ATOM 536 C CA . CYS A 1 73 ? 7.405 5.456 -8.229 1.00 94.25 73 CYS A CA 1
ATOM 537 C C . CYS A 1 73 ? 8.663 5.990 -7.528 1.00 94.25 73 CYS A C 1
ATOM 539 O O . CYS A 1 73 ? 8.846 5.821 -6.320 1.00 94.25 73 CYS A O 1
ATOM 541 N N . GLY A 1 74 ? 9.529 6.634 -8.313 1.00 90.81 74 GLY A N 1
ATOM 542 C CA . GLY A 1 74 ? 10.840 7.122 -7.888 1.00 90.81 74 GLY A CA 1
ATOM 543 C C . GLY A 1 74 ? 11.976 6.326 -8.528 1.00 90.81 74 GLY A C 1
ATOM 544 O O . GLY A 1 74 ? 11.835 5.765 -9.617 1.00 90.81 74 GLY A O 1
ATOM 545 N N . GLY A 1 75 ? 13.130 6.292 -7.875 1.00 82.50 75 GLY A N 1
ATOM 546 C CA . GLY A 1 75 ? 14.294 5.557 -8.361 1.00 82.50 75 GLY A CA 1
ATOM 547 C C . GLY A 1 75 ? 15.229 5.127 -7.236 1.00 82.50 75 GLY A C 1
ATOM 548 O O . GLY A 1 75 ? 14.861 5.213 -6.066 1.00 82.50 75 GLY A O 1
ATOM 549 N N . PRO A 1 76 ? 16.427 4.624 -7.571 1.00 74.88 76 PRO A N 1
ATOM 550 C CA . PRO A 1 76 ? 17.421 4.278 -6.564 1.00 74.88 76 PRO A CA 1
ATOM 551 C C . PRO A 1 76 ? 17.752 5.476 -5.656 1.00 74.88 76 PRO A C 1
ATOM 553 O O . PRO A 1 76 ? 17.667 6.637 -6.059 1.00 74.88 76 PRO A O 1
ATOM 556 N N . ASP A 1 77 ? 18.161 5.163 -4.428 1.00 76.56 77 ASP A N 1
ATOM 557 C CA . ASP A 1 77 ? 18.558 6.115 -3.389 1.00 76.56 77 ASP A CA 1
ATOM 558 C C . ASP A 1 77 ? 17.464 7.128 -3.009 1.00 76.56 77 ASP A C 1
ATOM 560 O O . ASP A 1 77 ? 16.454 6.762 -2.409 1.00 76.56 77 ASP A O 1
ATOM 564 N N . THR A 1 78 ? 17.691 8.415 -3.276 1.00 79.12 78 THR A N 1
ATOM 565 C CA . THR A 1 78 ? 16.824 9.526 -2.857 1.00 79.12 78 THR A CA 1
ATOM 566 C C . THR A 1 78 ? 15.991 10.089 -4.000 1.00 79.12 78 THR A C 1
ATOM 568 O O . THR A 1 78 ? 15.409 11.156 -3.828 1.00 79.12 78 THR A O 1
ATOM 571 N N . LEU A 1 79 ? 15.971 9.426 -5.161 1.00 87.50 79 LEU A N 1
ATOM 572 C CA . LEU A 1 79 ? 15.278 9.934 -6.338 1.00 87.50 79 LEU A CA 1
ATOM 573 C C . LEU A 1 79 ? 13.764 9.848 -6.136 1.00 87.50 79 LEU A C 1
ATOM 575 O O . LEU A 1 79 ? 13.183 8.759 -6.067 1.00 87.50 79 LEU A O 1
ATOM 579 N N . LEU A 1 80 ? 13.137 11.012 -6.016 1.00 89.75 80 LEU A N 1
ATOM 580 C CA . LEU A 1 80 ? 11.726 11.144 -5.698 1.00 89.75 80 LEU A CA 1
ATOM 581 C C . LEU A 1 80 ? 10.855 10.995 -6.946 1.00 89.75 80 LEU A C 1
ATOM 583 O O . LEU A 1 80 ? 11.268 11.187 -8.091 1.00 89.75 80 LEU A O 1
ATOM 587 N N . CYS A 1 81 ? 9.589 10.686 -6.703 1.00 90.88 81 CYS A N 1
ATOM 588 C CA . CYS A 1 81 ? 8.554 10.747 -7.720 1.00 90.88 81 CYS A CA 1
ATOM 589 C C . CYS A 1 81 ? 8.504 12.116 -8.405 1.00 90.88 81 CYS A C 1
ATOM 591 O O . CYS A 1 81 ? 8.354 13.140 -7.740 1.00 90.88 81 CYS A O 1
ATOM 593 N N . GLY A 1 82 ? 8.546 12.116 -9.738 1.00 87.69 82 GLY A N 1
ATOM 594 C CA . GLY A 1 82 ? 8.457 13.332 -10.548 1.00 87.69 82 GLY A CA 1
ATOM 595 C C . GLY A 1 82 ? 9.781 14.071 -10.752 1.00 87.69 82 GLY A C 1
ATOM 596 O O . GLY A 1 82 ? 9.780 15.089 -11.439 1.00 87.69 82 GLY A O 1
ATOM 597 N N . GLU A 1 83 ? 10.891 13.575 -10.199 1.00 91.00 83 GLU A N 1
ATOM 598 C CA . GLU A 1 83 ? 12.229 14.071 -10.536 1.00 91.00 83 GLU A CA 1
ATOM 599 C C . GLU A 1 83 ? 12.714 13.516 -11.882 1.00 91.00 83 GLU A C 1
ATOM 601 O O . GLU A 1 83 ? 12.316 12.430 -12.315 1.00 91.00 83 GLU A O 1
ATOM 606 N N . ASP A 1 84 ? 13.604 14.260 -12.543 1.00 89.12 84 ASP A N 1
ATOM 607 C CA . ASP A 1 84 ? 14.236 13.818 -13.786 1.00 89.12 84 ASP A CA 1
ATOM 608 C C . ASP A 1 84 ? 15.020 12.518 -13.553 1.00 89.12 84 ASP A C 1
ATOM 610 O O . ASP A 1 84 ? 15.902 12.437 -12.699 1.00 89.12 84 ASP A O 1
ATOM 614 N N . GLY A 1 85 ? 14.696 11.489 -14.337 1.00 85.00 85 GLY A N 1
ATOM 615 C CA . GLY A 1 85 ? 15.248 10.141 -14.177 1.00 85.00 85 GLY A CA 1
ATOM 616 C C . GLY A 1 85 ? 14.467 9.245 -13.210 1.00 85.00 85 GLY A C 1
ATOM 617 O O . GLY A 1 85 ? 14.807 8.067 -13.081 1.00 85.00 85 GLY A O 1
ATOM 618 N N . GLY A 1 86 ? 13.425 9.767 -12.554 1.00 87.75 86 GLY A N 1
ATOM 619 C CA . GLY A 1 86 ? 12.468 8.973 -11.793 1.00 87.75 86 GLY A CA 1
ATOM 620 C C . GLY A 1 86 ? 11.691 8.024 -12.704 1.00 87.75 86 GLY A C 1
ATOM 621 O O . GLY A 1 86 ? 11.338 8.368 -13.833 1.00 87.75 86 GLY A O 1
ATOM 622 N N . ASN A 1 87 ? 11.417 6.822 -12.208 1.00 89.06 87 ASN A N 1
ATOM 623 C CA . ASN A 1 87 ? 10.664 5.803 -12.925 1.00 89.06 87 ASN A CA 1
ATOM 624 C C . ASN A 1 87 ? 9.275 5.616 -12.316 1.00 89.06 87 ASN A C 1
ATOM 626 O O . ASN A 1 87 ? 9.010 5.985 -11.169 1.00 89.06 87 ASN A O 1
ATOM 630 N N . LEU A 1 88 ? 8.397 5.018 -13.116 1.00 93.31 88 LEU A N 1
ATOM 631 C CA . LEU A 1 88 ? 7.075 4.570 -12.713 1.00 93.31 88 LEU A CA 1
ATOM 632 C C . LEU A 1 88 ? 6.915 3.104 -13.117 1.00 93.31 88 LEU A C 1
ATOM 634 O O . LEU A 1 88 ? 7.254 2.723 -14.238 1.00 93.31 88 LEU A O 1
ATOM 638 N N . CYS A 1 89 ? 6.407 2.289 -12.203 1.00 92.75 89 CYS A N 1
ATOM 639 C CA . CYS A 1 89 ? 6.129 0.886 -12.443 1.00 92.75 89 CYS A CA 1
ATOM 640 C C . CYS A 1 89 ? 4.913 0.716 -13.364 1.00 92.75 89 CYS A C 1
ATOM 642 O O . CYS A 1 89 ? 4.031 1.572 -13.423 1.00 92.75 89 CYS A O 1
ATOM 644 N N . GLU A 1 90 ? 4.841 -0.414 -14.066 1.00 94.81 90 GLU A N 1
ATOM 645 C CA . GLU A 1 90 ? 3.746 -0.687 -15.005 1.00 94.81 90 GLU A CA 1
ATOM 646 C C . GLU A 1 90 ? 2.407 -0.935 -14.294 1.00 94.81 90 GLU A C 1
ATOM 648 O O . GLU A 1 90 ? 1.361 -0.487 -14.759 1.00 94.81 90 GLU A O 1
ATOM 653 N N . ASN A 1 91 ? 2.437 -1.617 -13.144 1.00 95.69 91 ASN A N 1
ATOM 654 C CA . ASN A 1 91 ? 1.243 -1.966 -12.380 1.00 95.69 91 ASN A CA 1
ATOM 655 C C . ASN A 1 91 ? 1.355 -1.526 -10.908 1.00 95.69 91 ASN A C 1
ATOM 657 O O . ASN A 1 91 ? 1.853 -2.287 -10.072 1.00 95.69 91 ASN A O 1
ATOM 661 N N . PRO A 1 92 ? 0.843 -0.333 -10.552 1.00 95.81 92 PRO A N 1
ATOM 662 C CA . PRO A 1 92 ? 0.840 0.144 -9.170 1.00 95.81 92 PRO A CA 1
ATOM 663 C C . PRO A 1 92 ? 0.083 -0.773 -8.203 1.00 95.81 92 PRO A C 1
ATOM 665 O O . PRO A 1 92 ? 0.437 -0.847 -7.031 1.00 95.81 92 PRO A O 1
ATOM 668 N N . SER A 1 93 ? -0.934 -1.507 -8.665 1.00 96.88 93 SER A N 1
ATOM 669 C CA . SER A 1 93 ? -1.713 -2.407 -7.805 1.00 96.88 93 SER A CA 1
ATOM 670 C C . SER A 1 93 ? -0.948 -3.662 -7.381 1.00 96.88 93 SER A C 1
ATOM 672 O O . SER A 1 93 ? -1.367 -4.325 -6.438 1.00 96.88 93 SER A O 1
ATOM 674 N N . ALA A 1 94 ? 0.170 -3.977 -8.042 1.00 95.88 94 ALA A N 1
ATOM 675 C CA . ALA A 1 94 ? 1.040 -5.095 -7.688 1.00 95.88 94 ALA A CA 1
ATOM 676 C C . ALA A 1 94 ? 2.139 -4.718 -6.675 1.00 95.88 94 ALA A C 1
ATOM 678 O O . ALA A 1 94 ? 2.918 -5.579 -6.265 1.00 95.88 94 ALA A O 1
ATOM 679 N N . ARG A 1 95 ? 2.221 -3.443 -6.265 1.00 95.62 95 ARG A N 1
ATOM 680 C CA . ARG A 1 95 ? 3.244 -2.917 -5.347 1.00 95.62 95 ARG A CA 1
ATOM 681 C C . ARG A 1 95 ? 2.631 -2.556 -3.997 1.00 95.62 95 ARG A C 1
ATOM 683 O O . ARG A 1 95 ? 1.516 -2.038 -3.941 1.00 95.62 95 ARG A O 1
ATOM 690 N N . LEU A 1 96 ? 3.362 -2.797 -2.903 1.00 95.62 96 LEU A N 1
ATOM 691 C CA . LEU A 1 96 ? 2.908 -2.381 -1.570 1.00 95.62 96 LEU A CA 1
ATOM 692 C C . LEU A 1 96 ? 3.041 -0.865 -1.402 1.00 95.62 96 LEU A C 1
ATOM 694 O O . LEU A 1 96 ? 2.133 -0.210 -0.892 1.00 95.62 96 LEU A O 1
ATOM 698 N N . PHE A 1 97 ? 4.168 -0.315 -1.853 1.00 94.38 97 PHE A N 1
ATOM 699 C CA . PHE A 1 97 ? 4.515 1.090 -1.702 1.00 94.38 97 PHE A CA 1
ATOM 700 C C . PHE A 1 97 ? 4.466 1.842 -3.034 1.00 94.38 97 PHE A C 1
ATOM 702 O O . PHE A 1 97 ? 4.958 1.367 -4.059 1.00 94.38 97 PHE A O 1
ATOM 709 N N . TRP A 1 98 ? 3.848 3.022 -3.012 1.00 95.19 98 TRP A N 1
ATOM 710 C CA . TRP A 1 98 ? 3.876 3.985 -4.105 1.00 95.19 98 TRP A CA 1
ATOM 711 C C . TRP A 1 98 ? 5.256 4.628 -4.205 1.00 95.19 98 TRP A C 1
ATOM 713 O O . TRP A 1 98 ? 5.853 4.595 -5.270 1.00 95.19 98 TRP A O 1
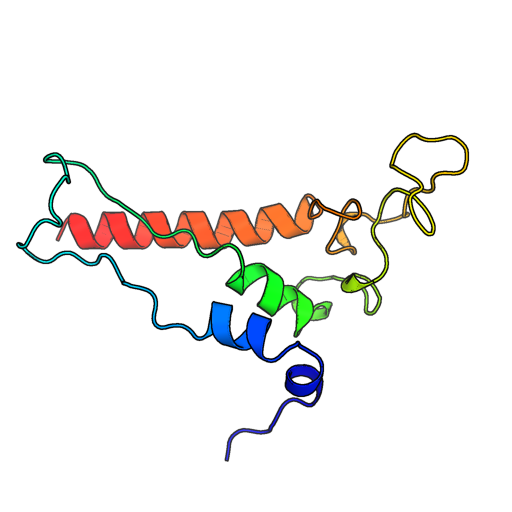ATOM 723 N N . ASP A 1 99 ? 5.781 5.133 -3.090 1.00 91.62 99 ASP A N 1
ATOM 724 C CA . ASP A 1 99 ? 7.123 5.708 -2.955 1.00 91.62 99 ASP A CA 1
ATOM 725 C C . ASP A 1 99 ? 7.790 5.183 -1.667 1.00 91.62 99 ASP A C 1
ATOM 727 O O . ASP A 1 99 ? 7.269 4.284 -1.014 1.00 91.62 99 ASP A O 1
ATOM 731 N N . GLY A 1 100 ? 8.937 5.731 -1.258 1.00 86.44 100 GLY A N 1
ATOM 732 C CA . GLY A 1 100 ? 9.634 5.287 -0.041 1.00 86.44 100 GLY A CA 1
ATOM 733 C C . GLY A 1 100 ? 8.879 5.487 1.289 1.00 86.44 100 GLY A C 1
ATOM 734 O O . GLY A 1 100 ? 9.366 5.033 2.324 1.00 86.44 100 GLY A O 1
ATOM 735 N N . ALA A 1 101 ? 7.728 6.166 1.298 1.00 86.31 101 ALA A N 1
ATOM 736 C CA . ALA A 1 101 ? 6.964 6.505 2.500 1.00 86.31 101 ALA A CA 1
ATOM 737 C C . ALA A 1 101 ? 5.485 6.081 2.445 1.00 86.31 101 ALA A C 1
ATOM 739 O O . ALA A 1 101 ? 4.900 5.761 3.485 1.00 86.31 101 ALA A O 1
ATOM 740 N N . HIS A 1 102 ? 4.868 6.087 1.265 1.00 93.25 102 HIS A N 1
ATOM 741 C CA . HIS A 1 102 ? 3.425 5.944 1.097 1.00 93.25 102 HIS A CA 1
ATOM 742 C C . HIS A 1 102 ? 3.053 4.594 0.469 1.00 93.25 102 HIS A C 1
ATOM 744 O O . HIS A 1 102 ? 3.638 4.213 -0.544 1.00 93.25 102 HIS A O 1
ATOM 750 N N . PRO A 1 103 ? 2.061 3.870 1.017 1.00 95.38 103 PRO A N 1
ATOM 751 C CA . PRO A 1 103 ? 1.443 2.727 0.355 1.00 95.38 103 PRO A CA 1
ATOM 752 C C . PRO A 1 103 ? 0.776 3.094 -0.977 1.00 95.38 103 PRO A C 1
ATOM 754 O O . PRO A 1 103 ? 0.388 4.241 -1.202 1.00 95.38 103 PRO A O 1
ATOM 757 N N . THR A 1 104 ? 0.599 2.106 -1.851 1.00 97.38 104 THR A N 1
ATOM 758 C CA . THR A 1 104 ? -0.217 2.261 -3.064 1.00 97.38 104 THR A CA 1
ATOM 759 C C . THR A 1 104 ? -1.703 2.354 -2.729 1.00 97.38 104 THR A C 1
ATOM 761 O O . THR A 1 104 ? -2.142 1.992 -1.635 1.00 97.38 104 THR A O 1
ATOM 764 N N . GLU A 1 105 ? -2.511 2.802 -3.691 1.00 97.50 105 GLU A N 1
ATOM 765 C CA . GLU A 1 105 ? -3.971 2.807 -3.550 1.00 97.50 105 GLU A CA 1
ATOM 766 C C . GLU A 1 105 ? -4.513 1.414 -3.205 1.00 97.50 105 GLU A C 1
ATOM 768 O O . GLU A 1 105 ? -5.342 1.293 -2.308 1.00 97.50 105 GLU A O 1
ATOM 773 N N . ALA A 1 106 ? -4.004 0.357 -3.850 1.00 96.44 106 ALA A N 1
ATOM 774 C CA . ALA A 1 106 ? -4.418 -1.020 -3.582 1.00 96.44 106 ALA A CA 1
ATOM 775 C C . ALA A 1 106 ? -4.162 -1.423 -2.119 1.00 96.44 106 ALA A C 1
ATOM 777 O O . ALA A 1 106 ? -5.051 -1.963 -1.453 1.00 96.44 106 ALA A O 1
ATOM 778 N N . ALA A 1 107 ? -2.982 -1.087 -1.590 1.00 95.94 107 ALA A N 1
ATOM 779 C CA . ALA A 1 107 ? -2.642 -1.325 -0.192 1.00 95.94 107 ALA A CA 1
ATOM 780 C C . ALA A 1 107 ? -3.528 -0.504 0.762 1.00 95.94 107 ALA A C 1
ATOM 782 O O . ALA A 1 107 ? -4.082 -1.047 1.724 1.00 9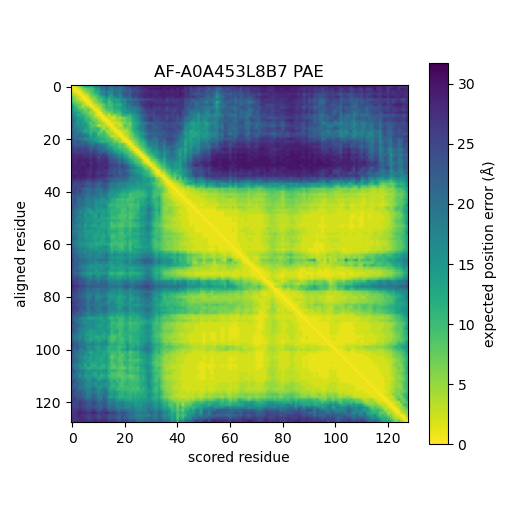5.94 107 ALA A O 1
ATOM 783 N N . TYR A 1 108 ? -3.740 0.785 0.471 1.00 97.12 108 TYR A N 1
ATOM 784 C CA . TYR A 1 108 ? -4.650 1.632 1.246 1.00 97.12 108 TYR A CA 1
ATOM 785 C C . TYR A 1 108 ? -6.086 1.108 1.242 1.00 97.12 108 TYR A C 1
ATOM 787 O O . TYR A 1 108 ? -6.746 1.157 2.280 1.00 97.12 108 TYR A O 1
ATOM 795 N N . HIS A 1 109 ? -6.560 0.565 0.120 1.00 96.12 109 HIS A N 1
ATOM 796 C CA . HIS A 1 109 ? -7.895 -0.014 0.007 1.00 96.12 109 HIS A CA 1
ATOM 797 C C . HIS A 1 109 ? -8.086 -1.174 0.993 1.00 96.12 109 HIS A C 1
ATOM 799 O O . HIS A 1 109 ? -9.111 -1.251 1.677 1.00 96.12 109 HIS A O 1
ATOM 805 N N . TYR A 1 110 ? -7.080 -2.043 1.120 1.00 93.94 110 TYR A N 1
ATOM 806 C CA . TYR A 1 110 ? -7.102 -3.150 2.074 1.00 93.94 110 TYR A CA 1
ATOM 807 C C . TYR A 1 110 ? -7.064 -2.662 3.531 1.00 93.94 110 TYR A C 1
ATOM 809 O O . TYR A 1 110 ? -7.882 -3.080 4.357 1.00 93.94 110 TYR A O 1
ATOM 817 N N . MET A 1 111 ? -6.160 -1.727 3.838 1.00 94.56 111 MET A N 1
ATOM 818 C CA . MET A 1 111 ? -6.034 -1.129 5.173 1.00 94.56 111 MET A CA 1
ATOM 819 C C . MET A 1 111 ? -7.332 -0.437 5.609 1.00 94.56 111 MET A C 1
ATOM 821 O O . MET A 1 111 ? -7.817 -0.655 6.721 1.00 94.56 111 MET A O 1
ATOM 825 N N . ALA A 1 112 ? -7.920 0.370 4.723 1.00 93.88 112 ALA A N 1
ATOM 826 C CA . ALA A 1 112 ? -9.169 1.075 4.978 1.00 93.88 112 ALA A CA 1
ATOM 827 C C . ALA A 1 112 ? -10.326 0.096 5.201 1.00 93.88 112 ALA A C 1
ATOM 829 O O . ALA A 1 112 ? -11.122 0.291 6.115 1.00 93.88 112 ALA A O 1
ATOM 830 N N . HIS A 1 113 ? -10.395 -0.988 4.425 1.00 92.75 113 HIS A N 1
ATOM 831 C CA . HIS A 1 113 ? -11.434 -1.998 4.595 1.00 92.75 113 HIS A CA 1
ATOM 832 C C . HIS A 1 113 ? -11.370 -2.684 5.970 1.00 92.75 113 HIS A C 1
ATOM 834 O O . HIS A 1 113 ? -12.406 -2.903 6.599 1.00 92.75 113 HIS A O 1
ATOM 840 N N . LEU A 1 114 ? -10.173 -2.999 6.476 1.00 89.75 114 LEU A N 1
ATOM 841 C CA . LEU A 1 114 ? -10.015 -3.550 7.828 1.00 89.75 114 LEU A CA 1
ATOM 842 C C . LEU A 1 114 ? -10.385 -2.544 8.920 1.00 89.75 114 LEU A C 1
ATOM 844 O O . LEU A 1 114 ? -11.066 -2.911 9.877 1.00 89.75 114 LEU A O 1
ATOM 848 N N . LEU A 1 115 ? -9.988 -1.282 8.753 1.00 88.50 115 LEU A N 1
ATOM 849 C CA . LEU A 1 115 ? -10.319 -0.222 9.700 1.00 88.50 115 LEU A CA 1
ATOM 850 C C . LEU A 1 115 ? -11.827 0.056 9.763 1.00 88.50 115 LEU A C 1
ATOM 852 O O . LEU A 1 115 ? -12.385 0.189 10.846 1.00 88.50 115 LEU A O 1
ATOM 856 N N . LEU A 1 116 ? -12.507 0.127 8.619 1.00 89.69 116 LEU A N 1
ATOM 857 C CA . LEU A 1 116 ? -13.951 0.368 8.590 1.00 89.69 116 LEU A CA 1
ATOM 858 C C . LEU A 1 116 ? -14.717 -0.770 9.275 1.00 89.69 116 LEU A C 1
ATOM 860 O O . LEU A 1 116 ? -15.598 -0.506 10.089 1.00 89.69 116 LEU A O 1
ATOM 864 N N . ARG A 1 117 ? -14.303 -2.025 9.052 1.00 86.94 117 ARG A N 1
ATOM 865 C CA . ARG A 1 117 ? -14.889 -3.180 9.750 1.00 86.94 117 ARG A CA 1
ATOM 866 C C . ARG A 1 117 ? -14.722 -3.106 11.270 1.00 86.94 117 ARG A C 1
ATOM 868 O O . ARG A 1 117 ? -15.641 -3.478 11.991 1.00 86.94 117 ARG A O 1
ATOM 875 N N . SER A 1 118 ? -13.587 -2.611 11.773 1.00 82.06 118 SER A N 1
ATOM 876 C CA . SER A 1 118 ? -13.382 -2.491 13.225 1.00 82.06 118 SER A CA 1
ATOM 877 C C . SER A 1 118 ? -14.249 -1.398 13.859 1.00 82.06 118 SER A C 1
ATOM 879 O O . SER A 1 118 ? -14.678 -1.533 15.010 1.00 82.06 118 SER A O 1
ATOM 881 N N . ILE A 1 119 ? -14.546 -0.333 13.109 1.00 81.75 119 ILE A N 1
ATOM 882 C CA . ILE A 1 119 ? -15.473 0.719 1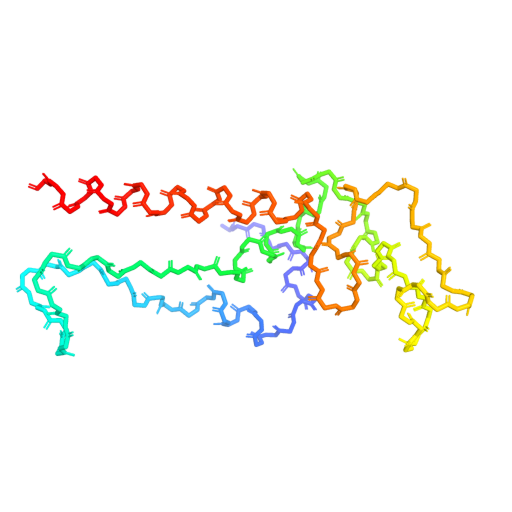3.534 1.00 81.75 119 ILE A CA 1
ATOM 883 C C . ILE A 1 119 ? -16.891 0.152 13.610 1.00 81.75 119 ILE A C 1
ATOM 885 O O . ILE A 1 119 ? -17.528 0.281 14.657 1.00 81.75 119 ILE A O 1
ATOM 889 N N . ASP A 1 120 ? -17.348 -0.536 12.562 1.00 83.75 120 ASP A N 1
ATOM 890 C CA . ASP A 1 120 ? -18.678 -1.151 12.525 1.00 83.75 120 ASP A CA 1
ATOM 891 C C . ASP A 1 120 ? -18.873 -2.117 13.706 1.00 83.75 120 ASP A C 1
ATOM 893 O O . ASP A 1 120 ? -19.830 -1.977 14.473 1.00 83.75 120 ASP A O 1
ATOM 897 N N . ASP A 1 121 ? -17.909 -3.008 13.955 1.00 75.19 121 ASP A N 1
ATOM 898 C CA . ASP A 1 121 ? -17.946 -3.942 15.088 1.00 75.19 121 ASP A CA 1
ATOM 899 C C . ASP A 1 121 ? -18.017 -3.231 16.449 1.00 75.19 121 ASP A C 1
ATOM 901 O O . ASP A 1 121 ? -18.694 -3.698 17.373 1.00 75.19 121 ASP A O 1
ATOM 905 N N . THR A 1 122 ? -17.331 -2.095 16.593 1.00 66.75 122 THR A N 1
ATOM 906 C CA . THR A 1 122 ? -17.344 -1.313 17.837 1.00 66.75 122 THR A CA 1
ATOM 907 C C . THR A 1 122 ? -18.686 -0.608 18.034 1.00 66.75 122 THR A C 1
ATOM 909 O O . THR A 1 122 ? -19.208 -0.584 19.150 1.00 66.75 122 THR A O 1
ATOM 912 N N . THR A 1 123 ? -19.282 -0.079 16.961 1.00 63.62 123 THR A N 1
ATOM 913 C CA . THR A 1 123 ? -20.597 0.583 17.031 1.00 63.62 123 THR A CA 1
ATOM 914 C C . THR A 1 123 ? -21.721 -0.395 17.370 1.00 63.62 123 THR A C 1
ATOM 916 O O . THR A 1 123 ? -22.567 -0.076 18.204 1.00 63.62 123 THR A O 1
ATOM 919 N N . VAL A 1 124 ? -21.691 -1.614 16.817 1.00 58.09 124 VAL A N 1
ATOM 920 C CA . VAL A 1 124 ? -22.670 -2.671 17.126 1.00 58.09 124 VAL A CA 1
ATOM 921 C C . VAL A 1 124 ? -22.570 -3.106 18.591 1.00 58.09 124 VAL A C 1
ATOM 923 O O . VAL A 1 124 ? -23.588 -3.260 19.266 1.00 58.09 124 VAL A O 1
ATOM 926 N N . ARG A 1 125 ? -21.348 -3.256 19.117 1.00 56.78 125 ARG A N 1
ATOM 927 C CA . ARG A 1 125 ? -21.116 -3.648 20.519 1.00 56.78 125 ARG A CA 1
ATOM 928 C C . ARG A 1 125 ? -21.452 -2.547 21.526 1.00 56.78 125 ARG A C 1
ATOM 930 O O . ARG A 1 125 ? -21.769 -2.874 22.660 1.00 56.78 125 ARG A O 1
ATOM 937 N N . GLY A 1 126 ? -21.382 -1.275 21.133 1.00 52.88 126 GLY A N 1
ATOM 938 C CA . GLY A 1 126 ? -21.777 -0.140 21.976 1.00 52.88 126 GLY A CA 1
ATOM 939 C C . GLY A 1 126 ? -23.287 0.126 22.023 1.00 52.88 126 GLY A C 1
ATOM 940 O O . GLY A 1 126 ? -23.731 0.919 22.849 1.00 52.88 126 GLY A O 1
ATOM 941 N N . ALA A 1 127 ? -24.068 -0.512 21.143 1.00 49.88 127 ALA A N 1
ATOM 942 C CA . ALA A 1 127 ? -25.522 -0.360 21.046 1.00 49.88 127 ALA A CA 1
ATOM 943 C C . ALA A 1 127 ? -26.324 -1.507 21.703 1.00 49.88 127 ALA A C 1
ATOM 945 O O . ALA A 1 127 ? -27.554 -1.490 21.641 1.00 49.88 127 ALA A O 1
ATOM 946 N N . SER A 1 128 ? -25.642 -2.498 22.294 1.00 40.75 128 SER A N 1
ATOM 947 C CA . SER A 1 128 ? -26.227 -3.655 23.002 1.00 40.75 128 SER A CA 1
ATOM 948 C C . SER A 1 128 ? -26.026 -3.539 24.509 1.00 40.75 128 SER A C 1
ATOM 950 O O . SER A 1 128 ? -26.921 -4.000 25.251 1.00 40.75 128 SER A O 1
#

Sequence (128 aa):
MRPQDPHRRLLPRRVQQASDAPQLAAAGGPGQAPGQAPGTAIVYADRFGPVMDMMESPAKFGLEEDALLTPCCGGPDTLLCGEDGGNLCENPSARLFWDGAHPTEAAYHYMAHLLLRSIDDTTVRGAS

Solvent-accessible surface area (backbone atoms only — not comparable to full-atom values): 7978 Å² total; per-residue (Å²): 135,80,86,81,64,77,69,73,71,73,54,56,69,68,60,57,47,64,66,65,48,84,71,82,71,70,74,68,62,103,63,78,62,94,83,70,58,92,94,67,86,72,80,87,77,76,69,60,52,56,52,49,53,46,71,76,40,27,66,85,70,60,25,46,97,59,15,86,83,43,49,26,34,14,48,78,92,83,42,45,68,89,42,94,86,37,44,70,54,94,56,52,60,30,17,47,21,33,31,101,84,43,62,13,69,54,44,48,53,54,45,49,53,55,48,52,52,54,50,52,57,49,54,57,63,74,75,110

InterPro domains:
  IPR036514 SGNH hydrolase superfamily [G3DSA:3.40.50.1110] (7-123)

Foldseek 3Di:
DPDDQPLVVVDDVVLVCVVVPPDPPPPDDPDDDPPDDPPDDDFDQPQSVLLVVCSSCVVVLQADPCQAVDAQWADPDPGGHPDVVIHGHPDLSNHQHNTPPHGGPSSVVSSVVVRVVRVVVRVVSVVD

Organism: Aegilops tauschii subsp. strangulata (NCBI:txid200361)

Radius of gyration: 18.73 Å; Cα contacts (8 Å, |Δi|>4): 121; chains: 1; bounding box: 45×42×49 Å

Secondary structure (DSSP, 8-state):
-PPPPGGGGTS-HHHHHHHHS-------SS---TTPPTT-----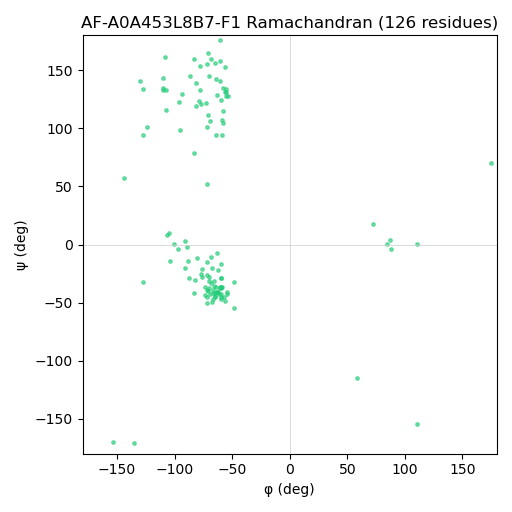--SHHHHHHHHH-GGGGT--TTTTTS-SEE-STT--TTSTT-EE-S-GGG-SBSSSS-B-HHHHHHHHHHHHHHHHHHHHHHT-

Mean predicted aligned error: 12.16 Å

pLDDT: mean 75.04, std 20.7, range [33.09, 97.5]